Protein AF-A0A8T4J5Y8-F1 (afdb_monomer)

Mean predicted aligned error: 3.37 Å

Nearest PDB structures (foldseek):
  4kpk-assembly1_A  TM=9.026E-01  e=1.206E-03  Shewanella pealeana ATCC 700345
  6wyi-assembly1_A  TM=8.844E-01  e=2.699E-02  Mycobacterium tuberculosis H37Rv
  4jfc-assembly1_A  TM=9.058E-01  e=1.090E-01  Polaromonas sp. JS666
  1ef8-assembly1_A  TM=4.365E-01  e=2.055E-01  Escherichia coli
  1ef8-assembly1_B  TM=4.317E-01  e=3.007E-01  Escherichia coli

Secondary structure (DSSP, 8-state):
--HHHHHHHHHHHHHHHTTS-HHHHHHHHHHHHHHHHTS-HHHHHHHHHHHHHHHHHSHHHHHHHHHHHTTS--TTS--

Structure (mmCIF, N/CA/C/O backbone):
data_AF-A0A8T4J5Y8-F1
#
_entry.id   AF-A0A8T4J5Y8-F1
#
loop_
_atom_site.group_PDB
_atom_site.id
_atom_site.type_symbol
_atom_site.label_atom_id
_atom_site.label_alt_id
_atom_site.label_comp_id
_atom_site.label_asym_id
_atom_site.label_entity_id
_atom_site.label_seq_id
_atom_site.pdbx_PDB_ins_code
_atom_site.Cartn_x
_atom_site.Cartn_y
_atom_site.Cartn_z
_atom_site.occupancy
_atom_site.B_iso_or_equiv
_atom_site.auth_seq_id
_atom_site.auth_comp_id
_atom_site.auth_asym_id
_atom_site.auth_atom_id
_atom_site.pdbx_PDB_model_num
ATOM 1 N N . MET A 1 1 ? -4.031 -23.371 12.494 1.00 82.75 1 MET A N 1
ATOM 2 C CA . MET A 1 1 ? -4.901 -22.983 13.623 1.00 82.75 1 MET A CA 1
ATOM 3 C C . MET A 1 1 ? -6.028 -23.992 13.755 1.00 82.75 1 MET A C 1
ATOM 5 O O . MET A 1 1 ? -6.418 -24.546 12.727 1.00 82.75 1 MET A O 1
ATOM 9 N N . PRO A 1 2 ? -6.506 -24.263 14.978 1.00 95.44 2 PRO A N 1
ATOM 10 C CA . PRO A 1 2 ? -7.772 -24.954 15.225 1.00 95.44 2 PRO A CA 1
ATOM 11 C C . PRO A 1 2 ? -8.936 -24.290 14.475 1.00 95.44 2 PRO A C 1
ATOM 13 O O . PRO A 1 2 ? -8.882 -23.097 14.171 1.00 95.44 2 PRO A O 1
ATOM 16 N N . ARG A 1 3 ? -9.989 -25.053 14.157 1.00 93.62 3 ARG A N 1
ATOM 17 C CA . ARG A 1 3 ? -11.121 -24.554 13.354 1.00 93.62 3 ARG A CA 1
ATOM 18 C C . ARG A 1 3 ? -11.881 -23.446 14.080 1.00 93.62 3 ARG A C 1
ATOM 20 O O . ARG A 1 3 ? -12.363 -22.516 13.447 1.00 93.62 3 ARG A O 1
ATOM 27 N N . GLU A 1 4 ? -11.942 -23.547 15.398 1.00 96.25 4 GLU A N 1
ATOM 28 C CA . GLU A 1 4 ? -12.628 -22.633 16.305 1.00 96.25 4 GLU A CA 1
ATOM 29 C C . GLU A 1 4 ? -11.966 -21.245 16.343 1.00 96.25 4 GLU A C 1
ATOM 31 O O . GLU A 1 4 ? -12.619 -20.257 16.661 1.00 96.25 4 GLU A O 1
ATOM 36 N N . GLU A 1 5 ? -10.682 -21.152 15.983 1.00 96.88 5 GLU A N 1
ATOM 37 C CA . GLU A 1 5 ? -9.914 -19.900 15.965 1.00 96.88 5 GLU A CA 1
ATOM 38 C C . GLU A 1 5 ? -9.931 -19.202 14.595 1.00 96.88 5 GLU A C 1
ATOM 40 O O . GLU A 1 5 ? -9.537 -18.039 14.488 1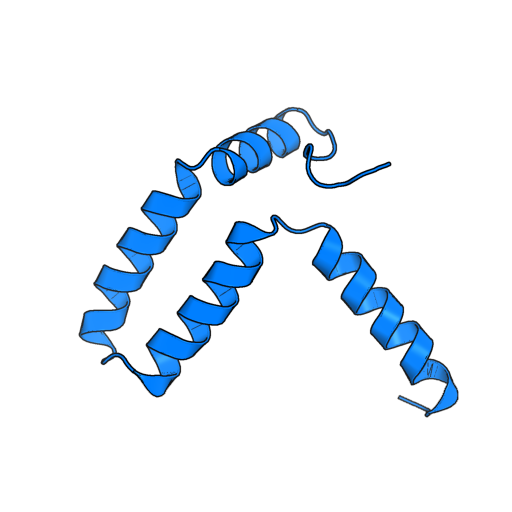.00 96.88 5 GLU A O 1
ATOM 45 N N . LEU A 1 6 ? -10.389 -19.893 13.544 1.00 97.25 6 LEU A N 1
ATOM 46 C CA . LEU A 1 6 ? -10.313 -19.412 12.164 1.00 97.25 6 LEU A CA 1
ATOM 47 C C . LEU A 1 6 ? -11.081 -18.104 11.964 1.00 97.25 6 LEU A C 1
ATOM 49 O O . LEU A 1 6 ? -10.535 -17.157 11.403 1.00 97.25 6 LEU A O 1
ATOM 53 N N . ASP A 1 7 ? -12.316 -18.031 12.459 1.00 97.56 7 ASP A N 1
ATOM 54 C CA . ASP A 1 7 ? -13.157 -16.842 12.300 1.00 97.56 7 ASP A CA 1
ATOM 55 C C . ASP A 1 7 ? -12.557 -15.630 13.023 1.00 97.56 7 ASP A C 1
ATOM 57 O O . ASP A 1 7 ? -12.546 -14.518 12.490 1.00 97.56 7 ASP A O 1
ATOM 61 N N . GLY A 1 8 ? -11.986 -15.851 14.212 1.00 97.56 8 GLY A N 1
ATOM 62 C CA . GLY A 1 8 ? -11.281 -14.813 14.961 1.00 97.56 8 GLY A CA 1
ATOM 63 C C . GLY A 1 8 ? -10.053 -14.296 14.211 1.00 97.56 8 GLY A C 1
ATOM 64 O O . GLY A 1 8 ? -9.825 -13.087 14.150 1.00 97.56 8 GLY A O 1
ATOM 65 N N . HIS A 1 9 ? -9.292 -15.194 13.582 1.00 97.44 9 HIS A N 1
ATOM 66 C CA . HIS A 1 9 ? -8.124 -14.813 12.797 1.00 97.44 9 HIS A CA 1
ATOM 67 C C . HIS A 1 9 ? -8.494 -14.074 11.508 1.00 97.44 9 HIS A C 1
ATOM 69 O O . HIS A 1 9 ? -7.901 -13.037 11.217 1.00 97.44 9 HIS A O 1
ATOM 75 N N . ILE A 1 10 ? -9.500 -14.555 10.766 1.00 97.38 10 ILE A N 1
ATOM 76 C CA . ILE A 1 10 ? -10.026 -13.861 9.582 1.00 97.38 10 ILE A CA 1
ATOM 77 C C . ILE A 1 10 ? -10.431 -12.446 9.969 1.00 97.38 10 ILE A C 1
ATOM 79 O O . ILE A 1 10 ? -10.003 -11.499 9.313 1.00 97.38 10 ILE A O 1
ATOM 83 N N . LYS A 1 11 ? -11.190 -12.298 11.062 1.00 97.00 11 LYS A N 1
ATOM 84 C CA . LYS A 1 11 ? -11.616 -10.987 11.541 1.00 97.00 11 LYS A CA 1
ATOM 85 C C . LYS A 1 11 ? -10.419 -10.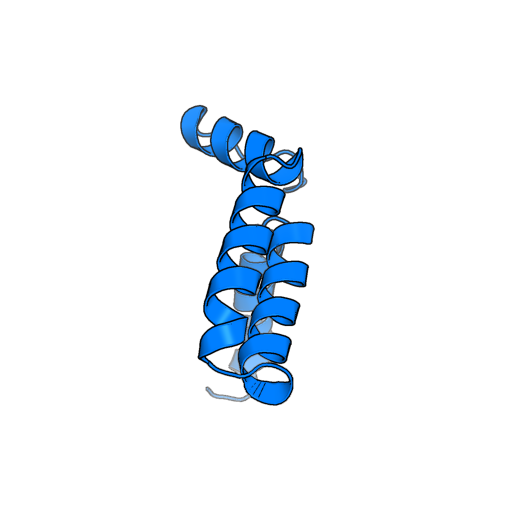079 11.816 1.00 97.00 11 LYS A C 1
ATOM 87 O O . LYS A 1 11 ? -10.403 -8.963 11.311 1.00 97.00 11 LYS A O 1
ATOM 92 N N . SER A 1 12 ? -9.417 -10.564 12.550 1.00 96.81 12 SER A N 1
ATOM 93 C CA . SER A 1 12 ? -8.200 -9.796 12.844 1.00 96.81 12 SER A CA 1
ATOM 94 C C . SER A 1 12 ? -7.514 -9.304 11.570 1.00 96.81 12 SER A C 1
ATOM 96 O O . SER A 1 12 ? -7.207 -8.124 11.456 1.00 96.81 12 SER A O 1
ATOM 98 N N . VAL A 1 13 ? -7.323 -10.184 10.585 1.00 96.50 13 VAL A N 1
ATOM 99 C CA . VAL A 1 13 ? -6.673 -9.820 9.319 1.00 96.50 13 VAL A CA 1
ATOM 100 C C . VAL A 1 13 ? -7.521 -8.818 8.535 1.00 96.50 13 VAL A C 1
ATOM 102 O O . VAL A 1 13 ? -6.992 -7.857 7.982 1.00 96.50 13 VAL A O 1
ATOM 105 N N . THR A 1 14 ? -8.841 -9.006 8.481 1.00 95.62 14 THR A N 1
ATOM 106 C CA . THR A 1 14 ? -9.722 -8.060 7.786 1.00 95.62 14 THR A CA 1
ATOM 107 C C . THR A 1 14 ? -9.785 -6.707 8.482 1.00 95.62 14 THR A C 1
ATOM 109 O O . THR A 1 14 ? -9.813 -5.693 7.790 1.00 95.62 14 THR A O 1
ATOM 112 N N . ASP A 1 15 ? -9.761 -6.685 9.818 1.00 95.19 15 ASP A N 1
ATOM 113 C CA . ASP A 1 15 ? -9.736 -5.457 10.613 1.00 95.19 15 ASP A CA 1
ATOM 114 C C . ASP A 1 15 ? -8.463 -4.650 10.307 1.00 95.19 15 ASP A C 1
ATOM 116 O O . ASP A 1 15 ? -8.543 -3.434 10.155 1.00 95.19 15 ASP A O 1
ATOM 120 N N . ASP A 1 16 ? -7.312 -5.308 10.131 1.00 94.50 16 ASP A N 1
ATOM 121 C CA . ASP A 1 16 ? -6.067 -4.642 9.731 1.00 94.50 16 ASP A CA 1
ATOM 122 C C . ASP A 1 16 ? -6.134 -4.118 8.287 1.00 94.50 16 ASP A C 1
ATOM 124 O O . ASP A 1 16 ? -5.725 -2.990 8.002 1.00 94.50 16 ASP A O 1
ATOM 128 N N . LEU A 1 17 ? -6.687 -4.906 7.358 1.00 93.56 17 LEU A N 1
ATOM 129 C CA . LEU A 1 17 ? -6.775 -4.522 5.946 1.00 93.56 17 LEU A CA 1
ATOM 130 C C . LEU A 1 17 ? -7.660 -3.292 5.715 1.00 93.56 17 LEU A C 1
ATOM 132 O O . LEU A 1 17 ? -7.329 -2.469 4.861 1.00 93.56 17 LEU A O 1
ATOM 136 N N . VAL A 1 18 ? -8.756 -3.131 6.467 1.00 92.69 18 VAL A N 1
ATOM 137 C CA . VAL A 1 18 ? -9.657 -1.971 6.316 1.00 92.69 18 VAL A CA 1
ATOM 138 C C . VAL A 1 18 ? -9.065 -0.661 6.845 1.00 92.69 18 VAL A C 1
ATOM 140 O O . VAL A 1 18 ? -9.629 0.404 6.593 1.00 92.69 18 VAL A O 1
ATOM 143 N N . LEU A 1 19 ? -7.933 -0.707 7.556 1.00 94.44 19 LEU A N 1
ATOM 144 C CA . LEU A 1 19 ? -7.207 0.495 7.979 1.00 94.44 19 LEU A CA 1
ATOM 145 C C . LEU A 1 19 ? -6.353 1.096 6.853 1.00 94.44 19 LEU A C 1
ATOM 147 O O . LEU A 1 19 ? -5.992 2.276 6.909 1.00 94.44 19 LEU A O 1
ATOM 151 N N . ASN A 1 20 ? -6.042 0.308 5.824 1.00 95.00 20 ASN A N 1
ATOM 152 C CA . ASN A 1 20 ? -5.224 0.743 4.701 1.00 95.00 20 ASN A CA 1
ATOM 153 C C . ASN A 1 20 ? -5.995 1.676 3.759 1.00 95.00 20 ASN A C 1
ATOM 155 O O . ASN A 1 20 ? -7.224 1.657 3.692 1.00 95.00 20 ASN A O 1
ATOM 159 N N . GLY A 1 21 ? -5.252 2.475 2.987 1.00 95.38 21 GLY A N 1
ATOM 160 C CA . GLY A 1 21 ? -5.828 3.250 1.890 1.00 95.38 21 GLY A CA 1
ATOM 161 C C . GLY A 1 21 ? -6.509 2.314 0.876 1.00 95.38 21 GLY A C 1
ATOM 162 O O . GLY A 1 21 ? -5.874 1.344 0.431 1.00 95.38 21 GLY A O 1
ATOM 163 N N . PRO A 1 22 ? -7.795 2.529 0.535 1.00 94.81 22 PRO A N 1
ATOM 164 C CA . PRO A 1 22 ? -8.530 1.614 -0.331 1.00 94.81 22 PRO A CA 1
ATOM 165 C C . PRO A 1 22 ? -7.928 1.535 -1.738 1.00 94.81 22 PRO A C 1
ATOM 167 O O . PRO A 1 22 ? -7.743 0.431 -2.257 1.00 94.81 22 PRO A O 1
ATOM 170 N N . ASN A 1 23 ? -7.556 2.668 -2.342 1.00 95.25 23 ASN A N 1
ATOM 171 C CA . ASN A 1 23 ? -6.970 2.673 -3.683 1.00 95.25 23 ASN A CA 1
ATOM 172 C C . ASN A 1 23 ? -5.553 2.094 -3.679 1.00 95.25 23 ASN A C 1
ATOM 174 O O . ASN A 1 23 ? -5.200 1.335 -4.585 1.00 95.25 23 ASN A O 1
ATOM 178 N N . ALA A 1 24 ? -4.757 2.385 -2.649 1.00 95.19 24 ALA A N 1
ATOM 179 C CA . ALA A 1 24 ? -3.430 1.808 -2.473 1.00 95.19 24 ALA A CA 1
ATOM 180 C C . ALA A 1 24 ? -3.490 0.276 -2.367 1.00 95.19 24 ALA A C 1
ATOM 182 O O . ALA A 1 24 ? -2.699 -0.414 -3.006 1.00 95.19 24 ALA A O 1
ATOM 183 N N . THR A 1 25 ? -4.459 -0.267 -1.624 1.00 95.31 25 THR A N 1
ATOM 184 C CA . THR A 1 25 ? -4.625 -1.721 -1.453 1.00 95.31 25 THR A CA 1
ATOM 185 C C . THR A 1 25 ? -5.033 -2.405 -2.758 1.00 95.31 25 THR A C 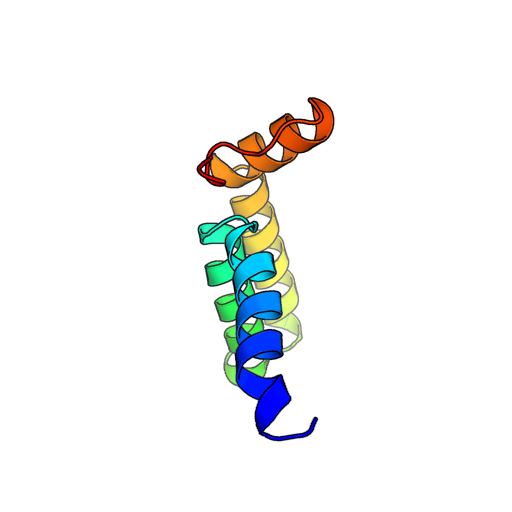1
ATOM 187 O O . THR A 1 25 ? -4.443 -3.421 -3.132 1.00 95.31 25 THR A O 1
ATOM 190 N N . ILE A 1 26 ? -6.003 -1.835 -3.482 1.00 95.38 26 ILE A N 1
ATOM 191 C CA . ILE A 1 26 ? -6.431 -2.337 -4.798 1.00 95.38 26 ILE A CA 1
ATOM 192 C C . ILE A 1 26 ? -5.254 -2.328 -5.774 1.00 95.38 26 ILE A C 1
ATOM 194 O O . ILE A 1 26 ? -4.968 -3.338 -6.417 1.00 95.38 26 ILE A O 1
ATOM 198 N N . THR A 1 27 ? -4.538 -1.208 -5.839 1.00 95.31 27 THR A N 1
ATOM 199 C CA . THR A 1 27 ? -3.421 -1.039 -6.769 1.00 95.31 27 THR A CA 1
ATOM 200 C C . THR A 1 27 ? -2.257 -1.958 -6.423 1.00 95.31 27 THR A C 1
ATOM 202 O O . THR A 1 27 ? -1.663 -2.535 -7.321 1.00 95.31 27 THR A O 1
ATOM 205 N N . CYS A 1 28 ? -1.958 -2.164 -5.139 1.00 94.75 28 CYS A N 1
ATOM 206 C CA . CYS A 1 28 ? -0.938 -3.117 -4.702 1.00 94.75 28 CYS A CA 1
ATOM 207 C C . CYS A 1 28 ? -1.272 -4.544 -5.160 1.00 94.75 28 CYS A C 1
ATOM 209 O O . CYS A 1 28 ? -0.411 -5.247 -5.684 1.00 94.75 28 CYS A O 1
ATOM 211 N N . LYS A 1 29 ? -2.540 -4.957 -5.040 1.00 95.56 29 LYS A N 1
ATOM 212 C CA . LYS A 1 29 ? -2.985 -6.265 -5.535 1.00 95.56 29 LYS A CA 1
ATOM 213 C C . LYS A 1 29 ? -2.828 -6.385 -7.053 1.00 95.56 29 LYS A C 1
ATOM 215 O O . LYS A 1 29 ? -2.374 -7.425 -7.521 1.00 95.56 29 LYS A O 1
ATOM 220 N N . GLN A 1 30 ? -3.187 -5.340 -7.798 1.00 95.12 30 GLN A N 1
ATOM 221 C CA . GLN A 1 30 ? -3.017 -5.312 -9.252 1.00 95.12 30 GLN A CA 1
ATOM 222 C C . GLN A 1 30 ? -1.536 -5.374 -9.639 1.00 95.12 30 GLN A C 1
ATOM 224 O O . GLN A 1 30 ? -1.155 -6.195 -10.460 1.00 95.12 30 GLN A O 1
ATOM 229 N N . LEU A 1 31 ? -0.693 -4.590 -8.965 1.00 94.62 31 LEU A N 1
ATOM 230 C CA . LEU A 1 31 ? 0.748 -4.567 -9.180 1.00 94.62 31 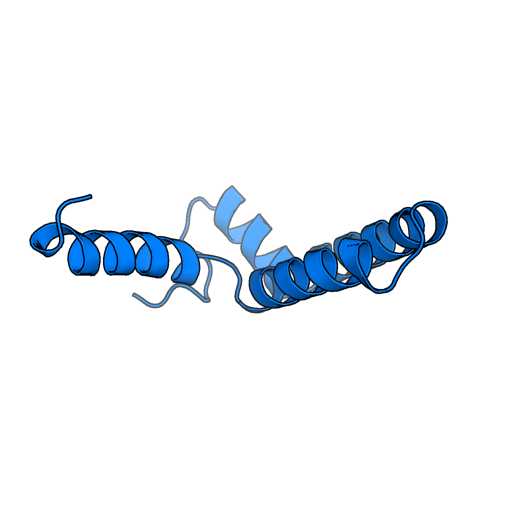LEU A CA 1
ATOM 231 C C . LEU A 1 31 ? 1.360 -5.960 -9.022 1.00 94.62 31 LEU A C 1
ATOM 233 O O . LEU A 1 31 ? 2.090 -6.403 -9.896 1.00 94.62 31 LEU A O 1
ATOM 237 N N . LEU A 1 32 ? 1.025 -6.671 -7.939 1.00 94.75 32 LEU A N 1
ATOM 238 C CA . LEU A 1 32 ? 1.496 -8.040 -7.712 1.00 94.75 32 LEU A CA 1
ATOM 239 C C . LEU A 1 32 ? 1.052 -9.002 -8.818 1.00 94.75 32 LEU A C 1
ATOM 241 O O . LEU A 1 32 ? 1.814 -9.889 -9.200 1.00 94.75 32 LEU A O 1
ATOM 245 N N . TYR A 1 33 ? -0.179 -8.851 -9.312 1.00 96.44 33 TYR A N 1
ATOM 246 C CA . TYR A 1 33 ? -0.682 -9.671 -10.406 1.00 96.44 33 TYR A CA 1
ATOM 247 C C . TYR A 1 33 ? 0.089 -9.397 -11.701 1.00 96.44 33 TYR A C 1
ATOM 249 O O . TYR A 1 33 ? 0.598 -10.343 -12.302 1.00 96.44 33 TYR A O 1
ATOM 257 N N . ASP A 1 34 ? 0.234 -8.127 -12.079 1.00 95.94 34 ASP A N 1
ATOM 258 C CA . ASP A 1 34 ? 0.866 -7.717 -13.333 1.00 95.94 34 ASP A CA 1
ATOM 259 C C . ASP A 1 34 ? 2.342 -8.114 -13.374 1.00 95.94 34 ASP A C 1
ATOM 261 O O . ASP A 1 34 ? 2.795 -8.714 -14.345 1.00 95.94 34 ASP A O 1
ATOM 265 N N . THR A 1 35 ? 3.095 -7.849 -12.301 1.00 95.88 35 THR A N 1
ATOM 266 C CA . THR A 1 35 ? 4.534 -8.155 -12.259 1.00 95.88 35 THR A CA 1
ATOM 267 C C . THR A 1 35 ? 4.841 -9.647 -12.201 1.00 95.88 35 THR A C 1
ATOM 269 O O . THR A 1 35 ? 5.952 -10.048 -12.532 1.00 95.88 35 THR A O 1
ATOM 272 N N . THR A 1 36 ? 3.881 -10.473 -11.777 1.00 95.19 36 THR A N 1
ATOM 273 C CA . THR A 1 36 ? 4.069 -11.927 -11.685 1.00 95.19 36 THR A CA 1
ATOM 274 C C . THR A 1 36 ? 3.582 -12.656 -12.935 1.00 95.19 36 THR A C 1
ATOM 276 O O . THR A 1 36 ? 4.150 -13.690 -13.284 1.00 95.19 36 THR A O 1
ATOM 279 N N . ASN A 1 37 ? 2.519 -12.166 -13.582 1.00 96.44 37 ASN A N 1
ATOM 280 C CA . ASN A 1 37 ? 1.810 -12.919 -14.623 1.00 96.44 37 ASN A CA 1
ATOM 281 C C . ASN A 1 37 ? 1.853 -12.270 -16.010 1.00 96.44 37 ASN A C 1
ATOM 283 O O . ASN A 1 37 ? 1.796 -12.996 -16.998 1.00 96.44 37 ASN A O 1
ATOM 28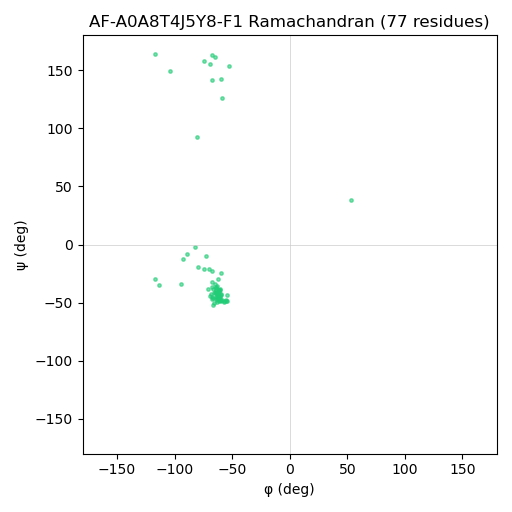7 N N . GLU A 1 38 ? 1.945 -10.941 -16.097 1.00 96.25 38 GLU A N 1
ATOM 288 C CA . GLU A 1 38 ? 1.709 -10.212 -17.351 1.00 96.25 38 GLU A CA 1
ATOM 289 C C . GLU A 1 38 ? 2.972 -9.537 -17.902 1.00 96.25 38 GLU A C 1
ATOM 291 O O . GLU A 1 38 ? 3.154 -9.460 -19.116 1.00 96.25 38 GLU A O 1
ATOM 296 N N . LEU A 1 39 ? 3.853 -9.045 -17.025 1.00 96.38 39 LEU A N 1
ATOM 297 C CA . LEU A 1 39 ? 5.023 -8.251 -17.403 1.00 96.38 39 LEU A CA 1
ATOM 298 C C . LEU A 1 39 ? 6.326 -9.050 -17.334 1.00 96.38 39 LEU A C 1
ATOM 300 O O . LEU A 1 39 ? 6.508 -9.920 -16.482 1.00 96.38 39 LEU A O 1
ATOM 304 N N . SER A 1 40 ? 7.273 -8.691 -18.204 1.00 97.06 40 SER A N 1
ATOM 305 C CA . SER A 1 40 ? 8.670 -9.085 -18.030 1.00 97.06 40 SER A CA 1
ATOM 306 C C . SER A 1 40 ? 9.278 -8.389 -16.805 1.00 97.06 40 SER A C 1
ATOM 308 O O . SER A 1 40 ? 8.748 -7.390 -16.306 1.00 97.06 40 SER A O 1
ATOM 310 N N . PHE A 1 41 ? 10.411 -8.896 -16.313 1.00 94.19 41 PHE A N 1
ATOM 311 C CA . PHE A 1 41 ? 11.107 -8.257 -15.197 1.00 94.19 41 PHE A CA 1
ATOM 312 C C . PHE A 1 41 ? 11.524 -6.824 -15.554 1.00 94.19 41 PHE A C 1
ATOM 314 O O . PHE A 1 41 ? 11.298 -5.907 -14.766 1.00 94.19 41 PHE A O 1
ATOM 321 N N . GLU A 1 42 ? 12.069 -6.617 -16.750 1.00 96.12 42 GLU A N 1
ATOM 322 C CA . GLU A 1 42 ? 12.502 -5.312 -17.242 1.00 96.12 42 GLU A CA 1
ATOM 323 C C . GLU A 1 42 ? 11.334 -4.317 -17.318 1.00 96.12 42 GLU A C 1
ATOM 325 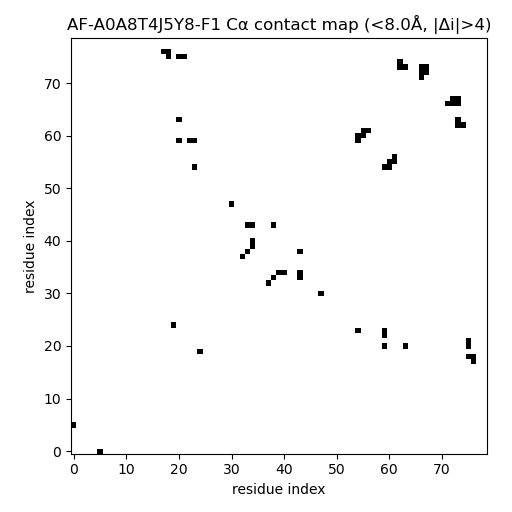O O . GLU A 1 42 ? 11.440 -3.217 -16.773 1.00 96.12 42 GLU A O 1
ATOM 330 N N . ASP A 1 43 ? 10.195 -4.721 -17.892 1.00 95.94 43 ASP 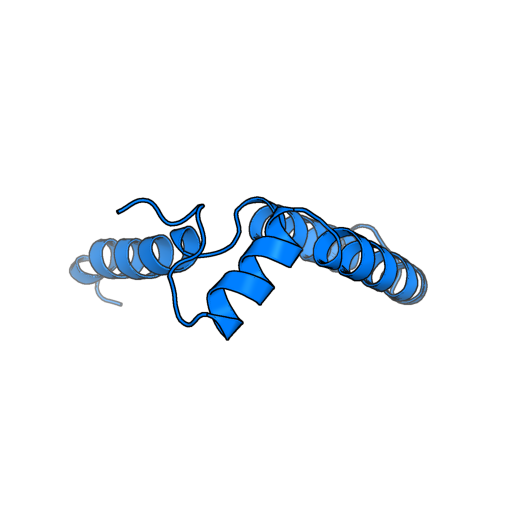A N 1
ATOM 331 C CA . ASP A 1 43 ? 9.009 -3.857 -18.005 1.00 95.94 43 ASP A CA 1
ATOM 332 C C . ASP A 1 43 ? 8.385 -3.553 -16.632 1.00 95.94 43 ASP A C 1
ATOM 334 O O . ASP A 1 43 ? 7.851 -2.465 -16.395 1.00 95.94 43 ASP A O 1
ATOM 338 N N . SER A 1 44 ? 8.479 -4.498 -15.688 1.00 96.62 44 SER A N 1
ATOM 339 C CA . SER A 1 44 ? 7.940 -4.330 -14.336 1.00 96.62 44 SER A CA 1
ATOM 340 C C . SER A 1 44 ? 8.601 -3.182 -13.569 1.00 96.62 44 SER A C 1
ATOM 342 O O . SER A 1 44 ? 7.953 -2.548 -12.734 1.00 96.62 44 SER A O 1
ATOM 344 N N . ILE A 1 45 ? 9.869 -2.870 -13.852 1.00 95.94 45 ILE A N 1
ATOM 345 C CA . ILE A 1 45 ? 10.609 -1.813 -13.151 1.00 95.94 45 ILE A CA 1
ATOM 346 C C . ILE A 1 45 ? 10.003 -0.444 -13.464 1.00 95.94 45 ILE A C 1
ATOM 348 O O . ILE A 1 45 ? 9.669 0.306 -12.545 1.00 95.94 45 ILE A O 1
ATOM 352 N N . GLU A 1 46 ? 9.834 -0.120 -14.746 1.00 95.31 46 GLU A N 1
ATOM 353 C CA . GLU A 1 46 ? 9.277 1.171 -15.161 1.00 95.31 46 GLU A CA 1
ATOM 354 C C . GLU A 1 46 ? 7.803 1.280 -14.759 1.00 95.31 46 GLU A C 1
ATOM 356 O O . GLU A 1 46 ? 7.400 2.261 -14.129 1.00 95.31 46 GLU A O 1
ATOM 361 N N . TYR A 1 47 ? 7.027 0.219 -14.997 1.00 95.19 47 TYR A N 1
ATOM 362 C CA . TYR A 1 47 ? 5.621 0.162 -14.607 1.00 95.19 47 TYR A CA 1
ATOM 363 C C . TYR A 1 47 ? 5.416 0.395 -13.101 1.00 95.19 47 TYR A C 1
ATOM 365 O O . TYR A 1 47 ? 4.601 1.229 -12.695 1.00 95.19 47 TYR A O 1
ATOM 373 N N . THR A 1 48 ? 6.175 -0.300 -12.247 1.00 95.75 48 THR A N 1
ATOM 374 C CA . THR A 1 48 ? 6.056 -0.149 -10.788 1.00 95.75 48 THR A CA 1
ATOM 375 C C . THR A 1 48 ? 6.458 1.249 -10.322 1.00 95.75 48 THR A C 1
ATOM 377 O O . THR A 1 48 ? 5.766 1.826 -9.477 1.00 95.75 48 THR A O 1
ATOM 380 N N . ALA A 1 49 ? 7.521 1.829 -10.889 1.00 95.62 49 ALA A N 1
ATOM 381 C CA . ALA A 1 49 ? 7.967 3.179 -10.559 1.00 95.62 49 ALA A CA 1
ATOM 382 C C . ALA A 1 49 ? 6.895 4.231 -10.885 1.00 95.62 49 ALA A C 1
ATOM 384 O O . ALA A 1 49 ? 6.575 5.070 -10.035 1.00 95.62 49 ALA A O 1
ATOM 385 N N . GLU A 1 50 ? 6.290 4.158 -12.074 1.00 95.25 50 GLU A N 1
ATOM 386 C CA . GLU A 1 50 ? 5.205 5.058 -12.463 1.00 95.25 50 GLU A CA 1
ATOM 387 C C . GLU A 1 50 ? 3.987 4.925 -11.548 1.00 95.25 50 GLU A C 1
ATOM 389 O O . GLU A 1 50 ? 3.440 5.931 -11.087 1.00 95.25 50 GLU A O 1
ATOM 394 N N . MET A 1 51 ? 3.566 3.694 -11.258 1.00 94.94 51 MET A N 1
ATOM 395 C CA . MET A 1 51 ? 2.399 3.435 -10.417 1.00 94.94 51 MET A CA 1
ATOM 396 C C . MET A 1 51 ? 2.596 3.966 -8.993 1.00 94.94 51 MET A C 1
ATOM 398 O O . MET A 1 51 ? 1.709 4.634 -8.455 1.00 94.94 51 MET A O 1
ATOM 402 N N . ILE A 1 52 ? 3.775 3.755 -8.398 1.00 93.38 52 ILE A N 1
ATOM 403 C CA . ILE A 1 52 ? 4.113 4.288 -7.069 1.00 93.38 52 ILE A CA 1
ATOM 404 C C . ILE A 1 52 ? 4.117 5.820 -7.085 1.00 93.38 52 ILE A C 1
ATOM 406 O O . ILE A 1 52 ? 3.547 6.440 -6.183 1.00 93.38 52 ILE A O 1
ATOM 410 N N . ALA A 1 53 ? 4.720 6.442 -8.103 1.00 96.00 53 ALA A N 1
ATOM 411 C CA . ALA A 1 53 ? 4.764 7.897 -8.224 1.00 96.00 53 ALA A CA 1
ATOM 412 C C . ALA A 1 53 ? 3.354 8.501 -8.324 1.00 96.00 53 ALA A C 1
ATOM 414 O O . ALA A 1 53 ? 3.037 9.443 -7.594 1.00 96.00 53 ALA A O 1
ATOM 415 N N . ARG A 1 54 ? 2.481 7.918 -9.158 1.00 95.75 54 ARG A N 1
ATOM 416 C CA . ARG A 1 54 ? 1.079 8.344 -9.311 1.00 95.75 54 ARG A CA 1
ATOM 417 C C . ARG A 1 54 ? 0.291 8.195 -8.010 1.00 95.75 54 ARG A C 1
ATOM 419 O O . ARG A 1 54 ? -0.389 9.134 -7.600 1.00 95.75 54 ARG A O 1
ATOM 426 N N . LEU A 1 55 ? 0.414 7.058 -7.321 1.00 95.81 55 LEU A N 1
ATOM 427 C CA . LEU A 1 55 ? -0.251 6.849 -6.031 1.00 95.81 55 LEU A CA 1
ATOM 428 C C . LEU A 1 55 ? 0.222 7.848 -4.973 1.00 95.81 55 LEU A C 1
ATOM 430 O O . LEU A 1 55 ? -0.590 8.362 -4.206 1.00 95.81 55 LEU A O 1
ATOM 434 N N . ARG A 1 56 ? 1.520 8.166 -4.941 1.00 95.75 56 ARG A N 1
ATOM 435 C CA . ARG A 1 56 ? 2.101 9.077 -3.947 1.00 95.75 56 ARG A CA 1
ATOM 436 C C . ARG A 1 56 ? 1.550 10.501 -4.044 1.00 95.75 56 ARG A C 1
ATOM 438 O O . ARG A 1 56 ? 1.400 11.153 -3.011 1.00 95.75 56 ARG A O 1
ATOM 445 N N . ILE A 1 57 ? 1.263 10.982 -5.251 1.00 96.88 57 ILE A N 1
ATOM 446 C CA . ILE A 1 57 ? 0.722 12.333 -5.478 1.00 96.88 57 ILE A CA 1
ATOM 447 C C . ILE A 1 57 ? -0.811 12.395 -5.435 1.00 96.88 57 ILE A C 1
ATOM 449 O O . ILE A 1 57 ? -1.370 13.487 -5.469 1.00 96.88 57 ILE A O 1
ATOM 453 N N . SER A 1 58 ? -1.491 11.247 -5.368 1.00 97.38 58 SER A N 1
ATOM 454 C CA . SER A 1 58 ? -2.952 11.183 -5.275 1.00 97.38 58 SER A CA 1
ATOM 455 C C . SER A 1 58 ? -3.483 11.790 -3.972 1.00 97.38 58 SER A C 1
ATOM 457 O O . SER A 1 58 ? -2.757 11.887 -2.982 1.00 97.38 58 SER A O 1
ATOM 459 N N . GLU A 1 59 ? -4.773 12.133 -3.944 1.00 97.50 59 GLU A N 1
ATOM 460 C CA . GLU A 1 59 ? -5.442 12.632 -2.733 1.00 97.50 59 GLU A CA 1
ATOM 461 C C . GLU A 1 59 ? -5.286 11.667 -1.548 1.00 97.50 59 GLU A C 1
ATOM 463 O O . GLU A 1 59 ? -4.952 12.094 -0.445 1.00 97.50 59 GLU A O 1
ATOM 468 N N . GLU A 1 60 ? -5.450 10.360 -1.783 1.00 97.44 60 GLU A N 1
ATOM 469 C CA . GLU A 1 60 ? -5.268 9.323 -0.761 1.00 97.44 60 GLU A CA 1
ATOM 470 C C . GLU A 1 60 ? -3.814 9.261 -0.269 1.00 97.44 60 GLU A C 1
ATOM 472 O O . GLU A 1 60 ? -3.566 9.171 0.934 1.00 97.44 60 GLU A O 1
ATOM 477 N N . GLY A 1 61 ? -2.843 9.365 -1.183 1.00 97.31 61 GLY A N 1
ATOM 478 C CA . GLY A 1 61 ? -1.418 9.380 -0.848 1.00 97.31 61 GLY A CA 1
ATOM 479 C C . GLY A 1 61 ? -1.015 10.600 -0.016 1.00 97.31 61 GLY A C 1
ATOM 480 O O . GLY A 1 61 ? -0.271 10.465 0.961 1.00 97.31 61 GLY A O 1
ATOM 481 N N . GLN A 1 62 ? -1.535 11.779 -0.365 1.00 98.25 62 GLN A N 1
ATOM 482 C CA . GLN A 1 62 ? -1.306 13.016 0.383 1.00 98.25 62 GLN A CA 1
ATOM 483 C C . GLN A 1 62 ? -1.964 12.966 1.764 1.00 98.25 62 GLN A C 1
ATOM 485 O O . GLN A 1 62 ? -1.305 13.244 2.762 1.00 98.25 62 GLN A O 1
ATOM 490 N N . GLU A 1 63 ? -3.224 12.545 1.853 1.00 97.69 63 GLU A N 1
ATOM 491 C CA . GLU A 1 63 ? -3.930 12.384 3.127 1.00 97.69 63 GLU A CA 1
ATOM 492 C C . GLU A 1 63 ? -3.251 11.346 4.033 1.00 97.69 63 GLU A C 1
ATOM 494 O O . GLU A 1 63 ? -3.094 11.579 5.231 1.00 97.69 63 GLU A O 1
ATOM 499 N N . GLY A 1 64 ? -2.775 10.229 3.477 1.00 97.12 64 GLY A N 1
ATOM 500 C CA . GLY A 1 64 ? -2.021 9.224 4.227 1.00 97.12 64 GLY A CA 1
ATOM 501 C C . GLY A 1 64 ? -0.756 9.800 4.854 1.00 97.12 64 GLY A C 1
ATOM 502 O O . GLY A 1 64 ? -0.531 9.639 6.053 1.00 97.12 64 GLY A O 1
ATOM 503 N N . MET A 1 65 ? 0.031 10.538 4.069 1.00 97.50 65 MET A N 1
ATOM 504 C CA . MET A 1 65 ? 1.234 11.209 4.564 1.00 97.50 65 MET A CA 1
ATOM 505 C C . MET A 1 65 ? 0.907 12.265 5.626 1.00 97.50 65 MET A C 1
ATOM 507 O O . MET A 1 65 ? 1.522 12.278 6.691 1.00 97.50 65 MET A O 1
ATOM 511 N N . THR A 1 66 ? -0.080 13.122 5.365 1.00 98.06 66 THR A N 1
ATOM 512 C CA . THR A 1 66 ? -0.502 14.173 6.297 1.00 98.06 66 THR A CA 1
ATOM 513 C C . THR A 1 66 ? -1.001 13.580 7.609 1.00 98.06 66 THR A C 1
ATOM 515 O O . THR A 1 66 ? -0.535 13.977 8.672 1.00 98.06 66 THR A O 1
ATOM 518 N N . SER A 1 67 ? -1.884 12.580 7.560 1.00 97.50 67 SER A N 1
ATOM 519 C CA . SER A 1 67 ? -2.433 11.934 8.758 1.00 97.50 67 SER A CA 1
ATOM 520 C C . SER A 1 67 ? -1.349 11.283 9.624 1.00 97.50 67 SER A C 1
ATOM 522 O O . SER A 1 67 ? -1.385 11.409 10.850 1.00 97.50 67 SER A O 1
ATOM 524 N N . PHE A 1 68 ? -0.340 10.669 8.994 1.00 96.81 68 PHE A N 1
ATOM 525 C CA . PHE A 1 68 ? 0.822 10.114 9.680 1.00 96.81 68 PHE A CA 1
ATOM 526 C C . PHE A 1 68 ? 1.633 11.203 10.396 1.00 96.81 68 PHE A C 1
ATOM 528 O O . PHE A 1 68 ? 1.927 11.069 11.585 1.00 96.81 68 PHE A O 1
ATOM 535 N N . LEU A 1 69 ? 1.954 12.300 9.702 1.00 98.12 69 LEU A N 1
ATOM 536 C CA . LEU A 1 69 ? 2.713 13.422 10.270 1.00 98.12 69 LEU A CA 1
ATOM 537 C C . LEU A 1 69 ? 1.950 14.123 11.404 1.00 98.12 69 LEU A C 1
ATOM 539 O O . LEU A 1 69 ? 2.542 14.496 12.416 1.00 98.12 69 LEU A O 1
ATOM 543 N N . GLU A 1 70 ? 0.632 14.244 11.265 1.00 98.06 70 GLU A N 1
ATOM 544 C CA . GLU A 1 70 ? -0.271 14.839 12.255 1.00 98.06 70 GLU A CA 1
ATOM 545 C C . GLU A 1 70 ? -0.675 13.866 13.377 1.00 98.06 70 GLU A C 1
ATOM 547 O O . GLU A 1 70 ? -1.380 14.258 14.307 1.00 98.06 70 GLU A O 1
ATOM 552 N N . LYS A 1 71 ? -0.224 12.603 13.326 1.00 97.19 71 LYS A N 1
ATOM 553 C CA . LYS A 1 71 ? -0.547 11.542 14.299 1.00 97.19 71 LYS A CA 1
ATOM 554 C C . LYS A 1 71 ? -2.051 11.347 14.510 1.00 97.19 71 LYS A C 1
ATOM 556 O O . LYS A 1 71 ? -2.510 11.081 15.623 1.00 97.19 71 LYS A O 1
ATOM 561 N N . ARG A 1 72 ? -2.826 11.462 13.437 1.00 96.94 72 ARG A N 1
ATOM 562 C CA . ARG A 1 72 ? -4.269 11.206 13.432 1.00 96.94 72 ARG A CA 1
ATOM 563 C C . ARG A 1 72 ? -4.595 10.038 12.516 1.00 96.94 72 ARG A C 1
ATOM 565 O O . ARG A 1 72 ? -3.799 9.639 11.674 1.00 96.94 72 ARG A O 1
ATOM 572 N N . LYS A 1 73 ? -5.802 9.498 12.666 1.00 95.69 73 LYS A N 1
ATOM 573 C CA . LYS A 1 73 ? -6.322 8.543 11.687 1.00 95.69 73 LYS A CA 1
ATOM 574 C C . LYS A 1 73 ? -6.575 9.262 10.352 1.00 95.69 73 LYS A C 1
ATOM 576 O O . LYS A 1 73 ? -7.040 10.410 10.379 1.00 95.69 73 LYS A O 1
ATOM 581 N N . PRO A 1 74 ? -6.286 8.615 9.214 1.00 96.44 74 PRO A N 1
ATOM 582 C CA . PRO A 1 74 ? -6.653 9.150 7.914 1.00 96.44 74 PRO A CA 1
ATOM 583 C C . PRO A 1 74 ? -8.172 9.116 7.721 1.00 96.44 74 PRO A C 1
ATOM 585 O O . PRO A 1 74 ? -8.872 8.297 8.323 1.00 96.44 74 PRO A O 1
ATOM 588 N N . ASN A 1 75 ? -8.682 9.987 6.854 1.00 95.31 75 ASN A N 1
ATOM 589 C CA . ASN A 1 75 ? -10.119 10.225 6.678 1.00 95.31 75 ASN A CA 1
ATOM 590 C C . ASN A 1 75 ? -10.928 8.988 6.249 1.00 95.31 75 ASN A C 1
ATOM 592 O O . ASN A 1 75 ? -12.129 8.924 6.511 1.00 95.31 75 ASN A O 1
ATOM 596 N N . TRP A 1 76 ? -10.300 8.002 5.600 1.00 94.44 76 TRP A N 1
ATOM 597 C CA . TRP A 1 76 ? -10.978 6.765 5.194 1.00 94.44 76 TRP A CA 1
ATOM 598 C C . TRP A 1 76 ? -11.246 5.805 6.359 1.00 94.44 76 TRP A C 1
ATOM 600 O O . TRP A 1 76 ? -12.153 4.978 6.262 1.00 94.44 76 TRP A O 1
ATOM 610 N N . VAL A 1 77 ? -10.523 5.926 7.477 1.00 92.88 77 VAL A N 1
ATOM 611 C CA . VAL A 1 77 ? -10.800 5.136 8.680 1.00 92.88 77 VAL A CA 1
ATOM 612 C C . VAL A 1 77 ? -11.963 5.790 9.421 1.00 92.88 77 VAL A C 1
ATOM 614 O O . VAL A 1 77 ? -11.783 6.702 10.232 1.00 92.88 77 VAL A O 1
ATOM 617 N N . LYS A 1 78 ? -13.180 5.327 9.120 1.00 73.56 78 LYS A N 1
ATOM 618 C CA . LYS A 1 78 ? -14.394 5.754 9.827 1.00 73.56 78 LYS A CA 1
ATOM 619 C C . LYS A 1 78 ? -14.279 5.421 11.322 1.00 73.56 78 LYS A C 1
ATOM 621 O O . LYS A 1 78 ? -13.697 4.401 11.692 1.00 73.56 78 LYS A O 1
ATOM 626 N N . LYS A 1 79 ? -14.795 6.323 12.163 1.00 56.59 79 LYS A N 1
ATOM 627 C CA . LYS A 1 79 ? -14.905 6.115 13.614 1.00 56.59 79 LYS A CA 1
ATOM 628 C C . LYS A 1 79 ? -15.952 5.064 13.946 1.00 56.59 79 LYS A C 1
ATOM 630 O O . LYS A 1 79 ? -16.986 5.048 13.242 1.00 56.59 79 LYS A O 1
#

Foldseek 3Di:
DPPVCVVVVVVVVVVVVQLDQPVVSVVVVVLVCCCVPPDDVVRSVVVVVVSVVVCCPDPSNVQVVVCVVVVHRGPSPDD

Sequence (79 aa):
MPREELDGHIKSVTDDLVLNGPNATITCKQLLYDTTNELSFEDSIEYTAEMIARLRISEEGQEGMTSFLEKRKPNWVKK

pLDDT: mean 95.02, std 5.37, range [56.59, 98.25]

Solvent-accessible surface area (backbone atoms only — not comparable to full-atom values): 4644 Å² total; per-residue (Å²): 129,61,80,88,50,46,65,61,50,52,49,53,54,52,59,57,56,63,66,49,58,67,67,59,53,54,48,51,55,49,49,57,48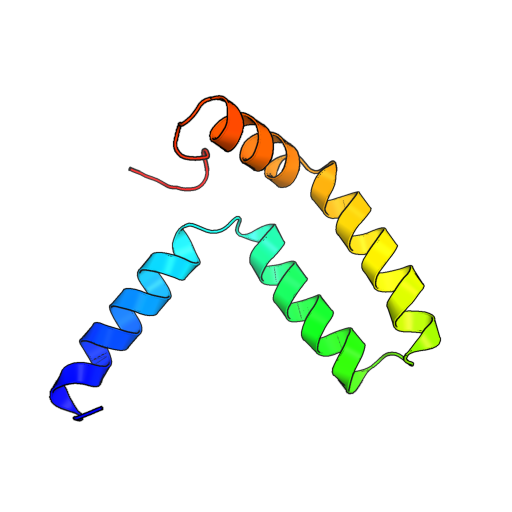,39,53,72,75,75,42,53,74,75,57,32,53,59,54,51,52,52,52,52,54,54,48,52,74,30,72,68,36,46,44,48,52,49,18,60,76,69,73,47,80,38,88,82,53,74,132

Radius of gyration: 16.18 Å; Cα contacts (8 Å, |Δi|>4): 33; chains: 1; boundin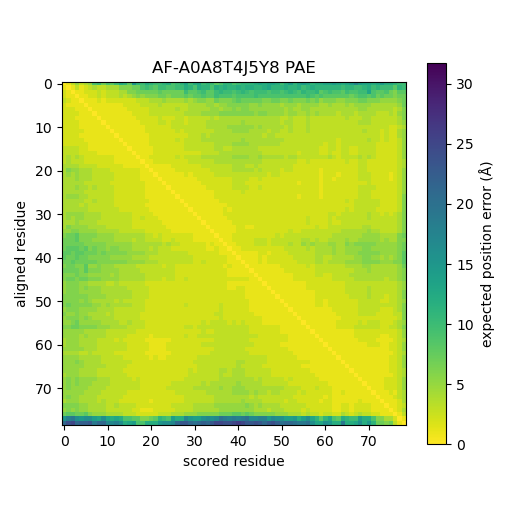g box: 27×40×34 Å